Protein AF-A0A1V5HLP9-F1 (afdb_monomer_lite)

Sequence (147 aa):
MPVLFIPVKVYGKKVTSLIKTVTENNAKISQVRSDIIKGIDYVKTMRLENKKIYEVEKMNKNIVNIWGKVTVLDSLTGIWSSGFSSLLFTGLSFGIGAFMIISDSLHYTMTIGLLVSILGFTSKFYGNINSIMSTNLNLKKKKVDCK

Foldseek 3Di:
DVVLVVLLVVLVVVLVVLVVVLVVLVVVLVVLVVVCVVCVVVCVVVVVPVVSVVVSVVSVVVSVVSVVVSVVSVVVSVVSLVCPVVVVVLVVLLVVLVCCCVVVPDPDNSDPVNSVVVSVVSNVVSVVVSVVVVVVVVVVVVVVVVD

pLDDT: mean 77.73, std 13.01, range [38.12, 95.38]

Secondary structure (DSSP, 8-state):
--TTHHHHHHHHHHHHHHHHHHHHHHHHHHHHHHHHHHTHHHHHHTT-HHHHHHHHHHHHHHHHHHHHHHHHHHHHHHHIIIIIHHHHHHHHHHHHHHHHHHT--SSS---HHHHHHHHHHHHHHHHHHHHHHHHHHHHHHHHHHT-

Radius of gyration: 25.84 Å; chains: 1; bounding box: 55×19×78 Å

Structure (mmCIF, N/CA/C/O backbone):
data_AF-A0A1V5HLP9-F1
#
_entry.id   AF-A0A1V5HLP9-F1
#
loop_
_atom_site.group_PDB
_atom_site.id
_atom_site.type_symbol
_atom_site.label_atom_id
_atom_site.label_alt_id
_atom_site.label_comp_id
_atom_site.label_asym_id
_atom_site.label_entity_id
_atom_site.label_seq_id
_atom_site.pdbx_PDB_ins_code
_atom_site.Cartn_x
_atom_site.Cartn_y
_atom_site.Cartn_z
_atom_site.occupancy
_atom_site.B_iso_or_equiv
_atom_site.auth_seq_id
_atom_site.auth_comp_id
_atom_site.auth_asym_id
_atom_site.auth_atom_id
_atom_site.pdbx_PDB_model_num
ATOM 1 N N . MET A 1 1 ? 5.441 -3.744 -22.764 1.00 51.88 1 MET A N 1
ATOM 2 C CA . MET A 1 1 ? 4.124 -3.070 -22.882 1.00 51.88 1 MET A CA 1
ATOM 3 C C . MET A 1 1 ? 2.957 -3.782 -22.168 1.00 51.88 1 MET A C 1
ATOM 5 O O . MET A 1 1 ? 2.150 -3.058 -21.612 1.00 51.88 1 MET A O 1
ATOM 9 N N . PRO A 1 2 ? 2.865 -5.124 -22.021 1.00 50.72 2 PRO A N 1
ATOM 10 C CA . PRO A 1 2 ? 1.920 -5.754 -21.067 1.00 50.72 2 PRO A CA 1
ATOM 11 C C . PRO A 1 2 ? 2.427 -5.737 -19.612 1.00 50.72 2 PRO A C 1
ATOM 13 O O . PRO A 1 2 ? 1.655 -5.625 -18.664 1.00 50.72 2 PRO A O 1
ATOM 16 N N . VAL A 1 3 ? 3.751 -5.796 -19.443 1.00 53.88 3 VAL A N 1
ATOM 17 C CA . VAL A 1 3 ? 4.438 -5.926 -18.145 1.00 53.88 3 VAL A CA 1
ATOM 18 C C . VAL A 1 3 ? 4.236 -4.715 -17.225 1.00 53.88 3 VAL A C 1
ATOM 20 O O . VAL A 1 3 ? 4.270 -4.881 -16.014 1.00 53.88 3 VAL A O 1
ATOM 23 N N . LEU A 1 4 ? 3.938 -3.520 -17.756 1.00 58.44 4 LEU A N 1
ATOM 24 C CA . LEU A 1 4 ? 3.575 -2.359 -16.924 1.00 58.44 4 LEU A CA 1
ATOM 25 C C . LEU A 1 4 ? 2.222 -2.531 -16.228 1.00 58.44 4 LEU A C 1
ATOM 27 O O . LEU A 1 4 ? 2.054 -2.113 -15.084 1.00 58.44 4 LEU A O 1
ATOM 31 N N . PHE A 1 5 ? 1.252 -3.117 -16.934 1.00 59.66 5 PHE A N 1
ATOM 32 C CA . PHE A 1 5 ? -0.143 -3.194 -16.499 1.00 59.66 5 PHE A CA 1
ATOM 33 C C . PHE A 1 5 ? -0.401 -4.364 -15.551 1.00 59.66 5 PHE A C 1
ATOM 35 O O . PHE A 1 5 ? -1.290 -4.287 -14.701 1.00 59.66 5 PHE A O 1
ATOM 42 N N . ILE A 1 6 ? 0.370 -5.444 -15.692 1.00 64.25 6 ILE A N 1
ATOM 43 C CA . ILE A 1 6 ? 0.236 -6.667 -14.895 1.00 64.25 6 ILE A CA 1
ATOM 44 C C . ILE A 1 6 ? 0.388 -6.395 -13.388 1.00 64.25 6 ILE A C 1
ATOM 46 O O . ILE A 1 6 ? -0.561 -6.694 -12.658 1.00 64.25 6 ILE A O 1
ATOM 50 N N . PRO A 1 7 ? 1.486 -5.791 -12.891 1.00 64.56 7 PRO A N 1
ATOM 51 C CA . PRO A 1 7 ? 1.662 -5.579 -11.460 1.00 64.56 7 PRO A CA 1
ATOM 52 C C . PRO A 1 7 ? 0.581 -4.648 -10.913 1.00 64.56 7 PRO A C 1
ATOM 54 O O . PRO A 1 7 ? -0.071 -4.986 -9.932 1.00 64.56 7 PRO A O 1
ATOM 57 N N . VAL A 1 8 ? 0.275 -3.540 -11.590 1.00 65.25 8 VAL A N 1
ATOM 58 C CA . VAL A 1 8 ? -0.733 -2.584 -11.105 1.00 65.25 8 VAL A CA 1
ATOM 59 C C . VAL A 1 8 ? -2.131 -3.207 -11.007 1.00 65.25 8 VAL A C 1
ATOM 61 O O . VAL A 1 8 ? -2.860 -2.961 -10.047 1.00 65.25 8 VAL A O 1
ATOM 64 N N . LYS A 1 9 ? -2.521 -4.060 -11.960 1.00 67.50 9 LYS A N 1
ATOM 65 C CA . LYS A 1 9 ? -3.831 -4.730 -11.941 1.00 67.50 9 LYS A CA 1
ATOM 66 C C . LYS A 1 9 ? -3.907 -5.826 -10.871 1.00 67.50 9 LYS A C 1
ATOM 68 O O . LYS A 1 9 ? -4.957 -5.987 -10.246 1.00 67.50 9 LYS A O 1
ATOM 73 N N . VAL A 1 10 ? -2.816 -6.563 -10.659 1.00 69.06 10 VAL A N 1
ATOM 74 C CA . VAL A 1 10 ? -2.719 -7.627 -9.646 1.00 69.06 10 VAL A CA 1
ATOM 75 C C . VAL A 1 10 ? -2.691 -7.034 -8.236 1.00 69.06 10 VAL A C 1
ATOM 77 O O . VAL A 1 10 ? -3.508 -7.419 -7.396 1.00 69.06 10 VAL A O 1
ATOM 80 N N . TYR A 1 11 ? -1.827 -6.047 -7.991 1.00 69.31 11 TYR A N 1
ATOM 81 C CA . TYR A 1 11 ? -1.751 -5.355 -6.705 1.00 69.31 11 TYR A CA 1
ATOM 82 C C . TYR A 1 11 ? -3.029 -4.570 -6.417 1.00 69.31 11 TYR A C 1
ATOM 84 O O . TYR A 1 11 ? -3.551 -4.665 -5.310 1.00 69.31 11 TYR A O 1
ATOM 92 N N . GLY A 1 12 ? -3.615 -3.915 -7.424 1.00 69.38 12 GLY A N 1
ATOM 93 C CA . GLY A 1 12 ? -4.872 -3.184 -7.279 1.00 69.38 12 GLY A CA 1
ATOM 94 C C . GLY A 1 12 ? -6.016 -4.048 -6.739 1.00 69.38 12 GLY A C 1
ATOM 95 O O . GLY A 1 12 ? -6.673 -3.652 -5.783 1.00 69.38 12 GLY A O 1
ATOM 96 N N . LYS A 1 13 ? -6.220 -5.265 -7.269 1.00 73.38 13 LYS A N 1
ATOM 97 C CA . LYS A 1 13 ? -7.261 -6.182 -6.757 1.00 73.38 13 LYS A CA 1
ATOM 98 C C . LYS A 1 13 ? -7.031 -6.573 -5.292 1.00 73.38 13 LYS A C 1
ATOM 100 O O . LYS A 1 13 ? -7.982 -6.624 -4.513 1.00 73.38 13 LYS A O 1
ATOM 105 N N . LYS A 1 14 ? -5.776 -6.837 -4.916 1.00 73.62 14 LYS A N 1
ATOM 106 C CA . LYS A 1 14 ? -5.403 -7.225 -3.548 1.00 73.62 14 LYS A CA 1
ATOM 107 C C . LYS A 1 14 ? -5.598 -6.067 -2.567 1.00 73.62 14 LYS A C 1
ATOM 109 O O . LYS A 1 14 ? -6.155 -6.267 -1.492 1.00 73.62 14 LYS A O 1
ATOM 114 N N . VAL A 1 15 ? -5.218 -4.858 -2.975 1.00 75.44 15 VAL A N 1
ATOM 115 C CA . VAL A 1 15 ? -5.424 -3.613 -2.224 1.00 75.44 15 VAL A CA 1
ATOM 116 C C . VAL A 1 15 ? -6.915 -3.351 -2.004 1.00 75.44 15 VAL A C 1
ATOM 118 O O . VAL A 1 15 ? -7.322 -3.139 -0.867 1.00 75.44 15 VAL A O 1
ATOM 121 N N . THR A 1 16 ? -7.758 -3.462 -3.038 1.00 76.38 16 THR A N 1
ATOM 122 C CA . THR A 1 16 ? -9.215 -3.275 -2.899 1.00 76.38 16 THR A CA 1
ATOM 123 C C . THR A 1 16 ? -9.841 -4.266 -1.916 1.00 76.38 16 THR A C 1
ATOM 125 O O . THR A 1 16 ? -10.683 -3.878 -1.109 1.00 76.38 16 THR A O 1
ATOM 128 N N . SER A 1 17 ? -9.413 -5.533 -1.938 1.00 79.75 17 SER A N 1
ATOM 129 C CA . SER A 1 17 ? -9.893 -6.536 -0.979 1.00 79.75 17 SER A CA 1
ATOM 130 C C . SER A 1 17 ? -9.519 -6.182 0.462 1.00 79.75 17 SER A C 1
ATOM 132 O O . SER A 1 17 ? -10.349 -6.316 1.354 1.00 79.75 17 SER A O 1
ATOM 134 N N . LEU A 1 18 ? -8.287 -5.720 0.694 1.00 77.50 18 LEU A N 1
ATOM 135 C CA . LEU A 1 18 ? -7.818 -5.335 2.026 1.00 77.50 18 LEU A CA 1
ATOM 136 C C . LEU A 1 18 ? -8.514 -4.066 2.535 1.00 77.50 18 LEU A C 1
ATOM 138 O O . LEU A 1 18 ? -8.884 -4.014 3.705 1.00 77.50 18 LEU A O 1
ATOM 142 N N . ILE A 1 19 ? -8.747 -3.078 1.663 1.00 78.31 19 ILE A N 1
ATOM 143 C CA . ILE A 1 19 ? -9.524 -1.872 1.991 1.00 78.31 19 ILE A CA 1
ATOM 144 C C . ILE A 1 19 ? -10.933 -2.261 2.438 1.00 78.31 19 ILE A C 1
ATOM 146 O O . ILE A 1 19 ? -11.379 -1.809 3.487 1.00 78.31 19 ILE A O 1
ATOM 150 N N . LYS A 1 20 ? -11.602 -3.162 1.706 1.00 84.12 20 LYS A N 1
ATOM 151 C CA . LYS A 1 20 ? -12.935 -3.650 2.083 1.00 84.12 20 LYS A CA 1
ATOM 152 C C . LYS A 1 20 ? -12.937 -4.254 3.491 1.00 84.12 20 LYS A C 1
ATOM 154 O O . LYS A 1 20 ? -13.783 -3.906 4.308 1.00 84.12 20 LYS A O 1
ATOM 159 N N . THR A 1 21 ? -11.955 -5.104 3.797 1.00 83.62 21 THR A N 1
ATOM 160 C CA . THR A 1 21 ? -11.792 -5.699 5.131 1.00 83.62 21 THR A CA 1
ATOM 161 C C . THR A 1 21 ? -11.545 -4.647 6.215 1.00 83.62 21 THR A C 1
ATOM 163 O O . THR A 1 21 ? -12.070 -4.777 7.319 1.00 83.62 21 THR A O 1
ATOM 166 N N . VAL A 1 22 ? -10.774 -3.593 5.926 1.00 82.38 22 VAL A N 1
ATOM 167 C CA . VAL A 1 22 ? -10.575 -2.482 6.868 1.00 82.38 22 VAL A CA 1
ATOM 168 C C . VAL A 1 22 ? -11.885 -1.743 7.122 1.00 82.38 22 VAL A C 1
ATOM 170 O O . VAL A 1 22 ? -12.230 -1.547 8.283 1.00 82.38 22 VAL A O 1
ATOM 173 N N . THR A 1 23 ? -12.639 -1.389 6.082 1.00 84.56 23 THR A N 1
ATOM 174 C CA . THR A 1 23 ? -13.920 -0.684 6.228 1.00 84.56 23 THR A CA 1
ATOM 175 C C . THR A 1 23 ? -14.934 -1.517 7.014 1.00 84.56 23 THR A C 1
ATOM 177 O O . THR A 1 23 ? -15.553 -1.008 7.945 1.00 84.56 23 THR A O 1
ATOM 180 N N . GLU A 1 24 ? -15.052 -2.814 6.715 1.00 87.12 24 GLU A N 1
ATOM 181 C CA . GLU A 1 24 ? -15.921 -3.743 7.453 1.00 87.12 24 GLU A CA 1
ATOM 182 C C . GLU A 1 24 ? -15.509 -3.860 8.932 1.00 87.12 24 GLU A C 1
ATOM 184 O O . GLU A 1 24 ? -16.356 -3.817 9.827 1.00 87.12 24 GLU A O 1
ATOM 189 N N . ASN A 1 25 ? -14.209 -3.961 9.226 1.00 86.12 25 ASN A N 1
ATOM 190 C CA . ASN A 1 25 ? -13.717 -4.010 10.605 1.00 86.12 25 ASN A CA 1
ATOM 191 C C . ASN A 1 25 ? -13.876 -2.665 11.333 1.00 86.12 25 ASN A C 1
ATOM 193 O O . ASN A 1 25 ? -14.141 -2.651 12.536 1.00 86.12 25 ASN A O 1
ATOM 197 N N . ASN A 1 26 ? -13.771 -1.543 10.619 1.00 88.00 26 ASN A N 1
ATOM 198 C CA . ASN A 1 26 ? -14.001 -0.209 11.167 1.00 88.00 26 ASN A CA 1
ATOM 199 C C . ASN A 1 26 ? -15.493 0.053 11.463 1.00 88.00 26 ASN A C 1
ATOM 201 O O . ASN A 1 26 ? -15.845 0.730 12.432 1.00 88.00 26 ASN A O 1
ATOM 205 N N . ALA A 1 27 ? -16.394 -0.537 10.677 1.00 86.81 27 ALA A N 1
ATOM 206 C CA . ALA A 1 27 ? -17.817 -0.551 10.995 1.00 86.81 27 ALA A CA 1
ATOM 207 C C . ALA A 1 27 ? -18.083 -1.373 12.269 1.00 86.81 27 ALA A C 1
ATOM 209 O O . ALA A 1 27 ? -18.739 -0.888 13.190 1.00 86.81 27 ALA A O 1
ATOM 210 N N . LYS A 1 28 ? -17.489 -2.572 12.380 1.00 90.00 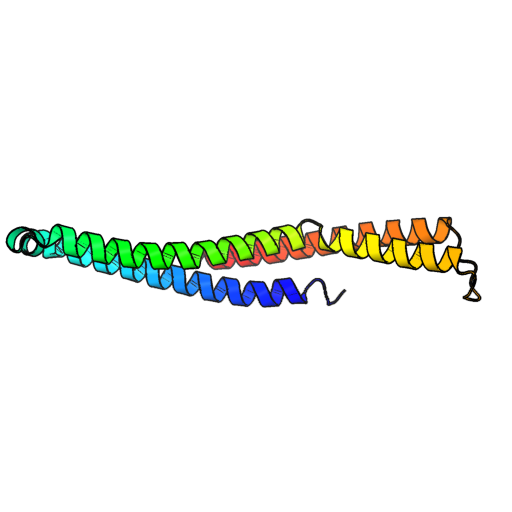28 LYS A N 1
ATOM 211 C CA . LYS A 1 28 ? -17.613 -3.429 13.576 1.00 90.00 28 LYS A CA 1
ATOM 212 C C . LYS A 1 28 ? -17.091 -2.758 14.847 1.00 90.00 28 LYS A C 1
ATOM 214 O O . LYS A 1 28 ? -17.768 -2.799 15.868 1.00 90.00 28 LYS A O 1
ATOM 219 N N . ILE A 1 29 ? -15.915 -2.122 14.812 1.00 90.31 29 ILE A N 1
ATOM 220 C CA . ILE A 1 29 ? -15.376 -1.431 15.998 1.00 90.31 29 ILE A CA 1
ATOM 221 C C . ILE A 1 29 ? -16.253 -0.237 16.406 1.00 90.31 29 ILE A C 1
ATOM 223 O O . ILE A 1 29 ? -16.429 0.014 17.597 1.00 90.31 29 ILE A O 1
ATOM 227 N N . SER A 1 30 ? -16.848 0.466 15.437 1.00 90.06 30 SER A N 1
ATOM 228 C CA . SER A 1 30 ? -17.794 1.555 15.707 1.00 90.06 30 SER A CA 1
ATOM 229 C C . SER A 1 30 ? -19.084 1.038 16.339 1.00 90.06 30 SER A C 1
ATOM 231 O O . SER A 1 30 ? -19.585 1.646 17.284 1.00 90.06 30 SER A O 1
ATOM 233 N N . GLN A 1 31 ? -19.580 -0.114 15.884 1.00 91.56 31 GLN A N 1
ATOM 234 C CA . GLN A 1 31 ? -20.733 -0.782 16.483 1.00 91.56 31 GLN A CA 1
ATOM 235 C C . GLN A 1 31 ? -20.451 -1.193 17.934 1.00 91.56 31 GLN A C 1
ATOM 237 O O . GLN A 1 31 ? -21.188 -0.788 18.827 1.00 91.56 31 GLN A O 1
ATOM 242 N N . VAL A 1 32 ? -19.333 -1.883 18.192 1.00 89.88 32 VAL A N 1
ATOM 243 C CA . VAL A 1 32 ? -18.919 -2.277 19.553 1.00 89.88 32 VAL A CA 1
ATOM 244 C C . VAL A 1 32 ? -18.781 -1.057 20.467 1.00 89.88 32 VAL A C 1
ATOM 246 O O . VAL A 1 32 ? -19.217 -1.085 21.616 1.00 89.88 32 VAL A O 1
ATOM 249 N N . ARG A 1 33 ? -18.222 0.048 19.960 1.00 89.75 33 ARG A N 1
ATOM 250 C CA . ARG A 1 33 ? -18.139 1.308 20.709 1.00 89.75 33 ARG A CA 1
ATOM 251 C C . ARG A 1 33 ? -19.527 1.866 21.038 1.00 89.75 33 ARG A C 1
ATOM 253 O O . ARG A 1 33 ? -19.736 2.315 22.160 1.00 89.75 33 ARG A O 1
ATOM 260 N N . SER A 1 34 ? -20.466 1.827 20.092 1.00 94.06 34 SER A N 1
ATOM 261 C CA . SER A 1 34 ? -21.850 2.258 20.317 1.00 94.06 34 SER A CA 1
ATOM 262 C C . SER A 1 34 ? -22.538 1.412 21.390 1.00 94.06 34 SER A C 1
ATOM 264 O O . SER A 1 34 ? -23.177 1.967 22.280 1.00 94.06 34 SER A O 1
ATOM 266 N N . ASP A 1 35 ? -22.347 0.094 21.364 1.00 92.00 35 ASP A N 1
ATOM 267 C CA . ASP A 1 35 ? -22.936 -0.822 22.344 1.00 92.00 35 ASP A CA 1
ATOM 268 C C . ASP A 1 35 ? -22.361 -0.601 23.752 1.00 92.00 35 ASP A C 1
ATOM 270 O O . ASP A 1 35 ? -23.106 -0.592 24.732 1.00 92.00 35 ASP A O 1
ATOM 274 N N . ILE A 1 36 ? -21.053 -0.330 23.864 1.00 92.12 36 ILE A N 1
ATOM 275 C CA . ILE A 1 36 ? -20.411 0.051 25.134 1.00 92.12 36 ILE A CA 1
ATOM 276 C C . ILE A 1 36 ? -21.000 1.357 25.681 1.00 92.12 36 ILE A C 1
ATOM 278 O O . ILE A 1 36 ? -21.251 1.451 26.879 1.00 92.12 36 ILE A O 1
ATOM 282 N N . ILE A 1 37 ? -21.232 2.357 24.823 1.00 92.56 37 ILE A N 1
ATOM 283 C CA . ILE A 1 37 ? -21.805 3.649 25.233 1.00 92.56 37 ILE A CA 1
ATOM 284 C C . ILE A 1 37 ? -23.253 3.477 25.701 1.00 92.56 37 ILE A C 1
ATOM 286 O O . ILE A 1 37 ? -23.631 4.028 26.730 1.00 92.56 37 ILE A O 1
ATOM 290 N N . LYS A 1 38 ? -24.057 2.684 24.985 1.00 94.12 38 LYS A N 1
ATOM 291 C CA . LYS A 1 38 ? -25.445 2.389 25.377 1.00 94.12 38 LYS A CA 1
ATOM 292 C C . LYS A 1 38 ? -25.527 1.632 26.705 1.00 94.12 38 LYS A C 1
ATOM 294 O O . LYS A 1 38 ? -26.454 1.856 27.470 1.00 94.12 38 LYS A O 1
ATOM 299 N N . GLY A 1 39 ? -24.566 0.748 26.980 1.00 92.81 39 GLY A N 1
ATOM 300 C CA . GLY A 1 39 ? -24.476 -0.036 28.215 1.00 92.81 39 GLY A CA 1
ATOM 301 C C . GLY A 1 39 ? -23.519 0.535 29.266 1.00 92.81 39 GLY A C 1
ATOM 302 O O . GLY A 1 39 ? -23.005 -0.234 30.080 1.00 92.81 39 GLY A O 1
ATOM 303 N N . ILE A 1 40 ? -23.222 1.840 29.240 1.00 93.50 40 ILE A N 1
ATOM 304 C CA . ILE A 1 40 ? -22.144 2.425 30.054 1.00 93.50 40 ILE A CA 1
ATOM 305 C C . ILE A 1 40 ? -22.362 2.254 31.561 1.00 93.50 40 ILE A C 1
ATOM 307 O O . ILE A 1 40 ? -21.399 2.000 32.286 1.00 93.50 40 ILE A O 1
ATOM 311 N N . ASP A 1 41 ? -23.612 2.318 32.022 1.00 95.25 41 ASP A N 1
ATOM 312 C CA . ASP A 1 41 ? -23.950 2.134 33.435 1.00 95.25 41 ASP A CA 1
ATOM 313 C C . ASP A 1 41 ? -23.553 0.735 33.906 1.00 95.25 41 ASP A C 1
ATOM 315 O O . ASP A 1 41 ? -22.838 0.595 34.892 1.00 95.25 41 ASP A O 1
ATOM 319 N N . TYR A 1 42 ? -23.884 -0.298 33.126 1.00 94.56 42 TYR A N 1
ATOM 320 C CA . TYR A 1 42 ? -23.478 -1.675 33.409 1.00 94.56 42 TYR A CA 1
ATOM 321 C C . TYR A 1 42 ? -21.953 -1.838 33.430 1.00 94.56 42 TYR A C 1
ATOM 323 O O . TYR A 1 42 ? -21.402 -2.500 34.312 1.00 94.56 42 TYR A O 1
ATOM 331 N N . VAL A 1 43 ? -21.254 -1.215 32.476 1.00 92.88 43 VAL A N 1
ATOM 332 C CA . VAL A 1 43 ? -19.786 -1.259 32.405 1.00 92.88 43 VAL A CA 1
ATOM 333 C C . VAL A 1 43 ? -19.160 -0.642 33.656 1.00 92.88 43 VAL A C 1
ATOM 335 O O . VAL A 1 43 ? -18.216 -1.223 34.192 1.00 92.88 43 VAL A O 1
ATOM 338 N N . LYS A 1 44 ? -19.696 0.481 34.148 1.00 93.75 44 LYS A N 1
ATOM 339 C CA . LYS A 1 44 ? -19.220 1.143 35.371 1.00 93.75 44 LYS A CA 1
ATOM 340 C C . LYS A 1 44 ? -19.581 0.366 36.635 1.00 93.75 44 LYS A C 1
ATOM 342 O O . LYS A 1 44 ? -18.715 0.160 37.480 1.00 93.75 44 LYS A O 1
ATOM 347 N N . THR A 1 45 ? -20.814 -0.129 36.751 1.00 95.38 45 THR A N 1
ATOM 348 C CA . THR A 1 45 ? -21.260 -0.939 37.898 1.00 95.38 45 THR A CA 1
ATOM 349 C C . THR A 1 45 ? -20.418 -2.204 38.052 1.00 95.38 45 THR A C 1
ATOM 351 O O . THR A 1 45 ? -20.042 -2.564 39.164 1.00 95.38 45 THR A O 1
ATOM 354 N N . MET A 1 46 ? -20.062 -2.846 36.937 1.00 94.19 46 MET A N 1
ATOM 355 C CA . MET A 1 46 ? -19.223 -4.048 36.923 1.00 94.19 46 MET A CA 1
ATOM 356 C C . MET A 1 46 ? -17.714 -3.750 36.850 1.00 94.19 46 MET A C 1
ATOM 358 O O . MET A 1 46 ? -16.918 -4.689 36.816 1.00 94.19 46 MET A O 1
ATOM 362 N N . ARG A 1 47 ? -17.303 -2.471 36.815 1.00 93.56 47 ARG A N 1
ATOM 363 C CA . ARG A 1 47 ? -15.898 -2.018 36.709 1.00 93.56 47 ARG A CA 1
ATOM 364 C C . ARG A 1 47 ? -15.139 -2.667 35.542 1.00 93.56 47 ARG A C 1
ATOM 366 O O . ARG A 1 47 ? -14.002 -3.125 35.673 1.00 93.56 47 ARG A O 1
ATOM 373 N N . LEU A 1 48 ? -15.798 -2.751 34.385 1.00 93.56 48 LEU A N 1
ATOM 374 C CA . LEU A 1 48 ? -15.296 -3.408 33.174 1.00 93.56 48 LEU A CA 1
ATOM 375 C C . LEU A 1 48 ? -14.599 -2.444 32.201 1.00 93.56 48 LEU A C 1
ATOM 377 O O . LEU A 1 48 ? -14.311 -2.853 31.071 1.00 93.56 48 LEU A O 1
ATOM 381 N N . GLU A 1 49 ? -14.309 -1.195 32.591 1.00 92.06 49 GLU A N 1
ATOM 382 C CA . GLU A 1 49 ? -13.769 -0.185 31.668 1.00 92.06 49 GLU A CA 1
ATOM 383 C C . GLU A 1 49 ? -12.473 -0.662 31.008 1.00 92.06 49 GLU A C 1
ATOM 385 O O . GLU A 1 49 ? -12.379 -0.703 29.783 1.00 92.06 49 GLU A O 1
ATOM 390 N N . ASN A 1 50 ? -11.509 -1.125 31.808 1.00 94.19 50 ASN A N 1
ATOM 391 C CA . ASN A 1 50 ? -10.210 -1.585 31.309 1.00 94.19 50 ASN A CA 1
ATOM 392 C C . ASN A 1 50 ? -10.342 -2.766 30.340 1.00 94.19 50 ASN A C 1
ATOM 394 O O . ASN A 1 50 ? -9.655 -2.824 29.320 1.00 94.19 50 ASN A O 1
ATOM 398 N N . LYS A 1 51 ? -11.266 -3.694 30.620 1.00 92.50 51 LYS A N 1
ATOM 399 C CA . LYS A 1 51 ? -11.523 -4.851 29.753 1.00 92.50 51 LYS A CA 1
ATOM 400 C C . LYS A 1 51 ? -12.095 -4.411 28.404 1.00 92.50 51 LYS A C 1
ATOM 402 O O . LYS A 1 51 ? -11.664 -4.910 27.367 1.00 92.50 51 LYS A O 1
ATOM 407 N N . LYS A 1 52 ? -13.044 -3.471 28.414 1.00 90.38 52 LYS A N 1
ATOM 408 C CA . LYS A 1 52 ? -13.680 -2.944 27.199 1.00 90.38 52 LYS A CA 1
ATOM 409 C C . LYS A 1 52 ? -12.755 -2.041 26.386 1.00 90.38 52 LYS A C 1
ATOM 411 O O . LYS A 1 52 ? -12.752 -2.139 25.162 1.00 90.38 52 LYS A O 1
ATOM 416 N N . ILE A 1 53 ? -11.914 -1.245 27.043 1.00 92.69 53 ILE A N 1
ATOM 417 C CA . ILE A 1 53 ? -10.856 -0.463 26.389 1.00 92.69 53 ILE A CA 1
ATOM 418 C C . ILE A 1 53 ? -9.869 -1.400 25.685 1.00 92.69 53 ILE A C 1
ATOM 420 O O . ILE A 1 53 ? -9.599 -1.215 24.500 1.00 92.69 53 ILE A O 1
ATOM 424 N N . TYR A 1 54 ? -9.402 -2.449 26.369 1.00 94.38 54 TYR A N 1
ATOM 425 C CA . TYR A 1 54 ? -8.490 -3.433 25.782 1.00 94.38 54 TYR A CA 1
ATOM 426 C C . TYR A 1 54 ? -9.102 -4.166 24.576 1.00 94.38 54 TYR A C 1
ATOM 428 O O . TYR A 1 54 ? -8.426 -4.387 23.571 1.00 94.38 54 TYR A O 1
ATOM 436 N N . GLU A 1 55 ? -10.388 -4.523 24.645 1.00 90.94 55 GLU A N 1
ATOM 437 C CA . GLU A 1 55 ? -11.122 -5.157 23.542 1.00 90.94 55 GLU A CA 1
ATOM 438 C C . GLU A 1 55 ? -11.127 -4.269 22.284 1.00 90.94 55 GLU A C 1
ATOM 440 O O . GLU A 1 55 ? -10.745 -4.720 21.199 1.00 90.94 55 GLU A O 1
ATOM 445 N N . VAL A 1 56 ? -11.462 -2.984 22.443 1.00 92.06 56 VAL A N 1
ATOM 446 C CA . VAL A 1 56 ? -11.444 -1.994 21.355 1.00 92.06 56 VAL A CA 1
ATOM 447 C C . VAL A 1 56 ? -10.020 -1.760 20.844 1.00 92.06 56 VAL A C 1
ATOM 449 O O . VAL A 1 56 ? -9.798 -1.723 19.634 1.00 92.06 56 VAL A O 1
ATOM 452 N N . GLU A 1 57 ? -9.030 -1.651 21.730 1.00 93.12 57 GLU A N 1
ATOM 453 C CA . GLU A 1 57 ? -7.632 -1.432 21.347 1.00 93.12 57 GLU A CA 1
ATOM 454 C C . GLU A 1 57 ? -7.071 -2.606 20.532 1.00 93.12 57 GLU A C 1
ATOM 456 O O . GLU A 1 57 ? -6.414 -2.404 19.507 1.00 93.12 57 GLU A O 1
ATOM 461 N N . LYS A 1 58 ? -7.378 -3.845 20.933 1.00 93.00 58 LYS A N 1
ATOM 462 C CA . LYS A 1 58 ? -6.986 -5.057 20.204 1.00 93.00 58 LYS A CA 1
ATOM 463 C C . LYS A 1 58 ? -7.586 -5.085 18.798 1.00 93.00 58 LYS A C 1
ATOM 465 O O . LYS A 1 58 ? -6.882 -5.398 17.837 1.00 93.00 58 LYS A O 1
ATOM 470 N N . MET A 1 59 ? -8.863 -4.726 18.658 1.00 87.69 59 MET A N 1
ATOM 471 C CA . MET A 1 59 ? -9.512 -4.610 17.347 1.00 87.69 59 MET A CA 1
ATOM 472 C C . MET A 1 59 ? -8.875 -3.504 16.497 1.00 87.69 59 MET A C 1
ATOM 474 O O . MET A 1 59 ? -8.603 -3.721 15.316 1.00 87.69 59 MET A O 1
ATOM 478 N N . ASN A 1 60 ? -8.566 -2.353 17.098 1.00 90.25 60 ASN A N 1
ATOM 479 C CA . ASN A 1 60 ? -7.936 -1.235 16.404 1.00 90.25 60 ASN A CA 1
ATOM 480 C C . ASN A 1 60 ? -6.524 -1.585 15.903 1.00 90.25 60 ASN A C 1
ATOM 482 O O . ASN A 1 60 ? -6.194 -1.308 14.753 1.00 90.25 60 ASN A O 1
ATOM 486 N N . LYS A 1 61 ? -5.709 -2.274 16.715 1.00 91.31 61 LYS A N 1
ATOM 487 C CA . LYS A 1 61 ? -4.373 -2.754 16.309 1.00 91.31 61 LYS A CA 1
ATOM 488 C C . LYS A 1 61 ? -4.432 -3.648 15.068 1.00 91.31 61 LYS A C 1
ATOM 490 O O . LYS A 1 61 ? -3.606 -3.502 14.167 1.00 91.31 61 LYS A O 1
ATOM 495 N N . ASN A 1 62 ? -5.429 -4.529 14.980 1.00 88.06 62 ASN A N 1
ATOM 496 C CA . ASN A 1 62 ? -5.624 -5.376 13.801 1.00 88.06 62 ASN A CA 1
ATOM 497 C C . ASN A 1 62 ? -5.970 -4.552 12.551 1.00 88.06 62 ASN A C 1
ATOM 499 O O . ASN A 1 62 ? -5.423 -4.814 11.480 1.00 88.06 62 ASN A O 1
ATOM 503 N N . ILE A 1 63 ? -6.833 -3.541 12.688 1.00 86.88 63 ILE A N 1
ATOM 504 C CA . ILE A 1 63 ? -7.197 -2.631 11.591 1.00 86.88 63 ILE A CA 1
ATOM 505 C C . ILE A 1 63 ? -5.968 -1.859 11.104 1.00 86.88 63 ILE A C 1
ATOM 507 O O . ILE A 1 63 ? -5.683 -1.865 9.907 1.00 86.88 63 ILE A O 1
ATOM 511 N N . VAL A 1 64 ? -5.206 -1.261 12.023 1.00 87.06 64 VAL A N 1
ATOM 512 C CA . VAL A 1 64 ? -3.997 -0.485 11.708 1.00 87.06 64 VAL A CA 1
ATOM 513 C C . VAL A 1 64 ? -2.948 -1.345 11.003 1.00 87.06 64 VAL A C 1
ATOM 515 O O . VAL A 1 64 ? -2.348 -0.893 10.034 1.00 87.06 64 VAL A O 1
ATOM 518 N N . ASN A 1 65 ? -2.756 -2.601 11.415 1.00 89.38 65 ASN A N 1
ATOM 519 C CA . ASN A 1 65 ? -1.812 -3.506 10.752 1.00 89.38 65 ASN A CA 1
ATOM 520 C C . ASN A 1 65 ? -2.230 -3.820 9.301 1.00 89.38 65 ASN A C 1
ATOM 522 O O . ASN A 1 65 ? -1.407 -3.804 8.385 1.00 89.38 65 ASN A O 1
ATOM 526 N N . ILE A 1 66 ? -3.523 -4.072 9.063 1.00 84.88 66 ILE A N 1
ATOM 527 C CA . ILE A 1 66 ? -4.039 -4.304 7.705 1.00 84.88 66 ILE A CA 1
ATOM 528 C C . ILE A 1 66 ? -3.909 -3.029 6.864 1.00 84.88 66 ILE A C 1
ATOM 530 O O . ILE A 1 66 ? -3.467 -3.099 5.717 1.00 84.88 66 ILE A O 1
ATOM 534 N N . TRP A 1 67 ? -4.230 -1.867 7.434 1.00 81.94 67 TRP A N 1
ATOM 535 C CA . TRP A 1 67 ? -4.121 -0.586 6.743 1.00 81.94 67 TRP A CA 1
ATOM 536 C C . TRP A 1 67 ? -2.665 -0.222 6.432 1.00 81.94 67 TRP A C 1
ATOM 538 O O . TRP A 1 67 ? -2.366 0.205 5.325 1.00 81.94 67 TRP A O 1
ATOM 548 N N . GLY A 1 68 ? -1.725 -0.516 7.334 1.00 85.62 68 GLY A N 1
ATOM 549 C CA . GLY A 1 68 ? -0.292 -0.375 7.073 1.00 85.62 68 GLY A CA 1
ATOM 550 C C . GLY A 1 68 ? 0.161 -1.187 5.855 1.00 85.62 68 GLY A C 1
ATOM 551 O O . GLY A 1 68 ? 0.859 -0.666 4.987 1.00 85.62 68 GLY A O 1
ATOM 552 N N . LYS A 1 69 ? -0.309 -2.436 5.717 1.00 84.56 69 LYS A N 1
ATOM 553 C CA . LYS A 1 69 ? -0.042 -3.259 4.521 1.00 84.56 69 LYS A CA 1
ATOM 554 C C . LYS A 1 69 ? -0.637 -2.648 3.249 1.00 84.56 69 LYS A C 1
ATOM 556 O O . LYS A 1 69 ? -0.004 -2.703 2.197 1.00 84.56 69 LYS A O 1
ATOM 561 N N . V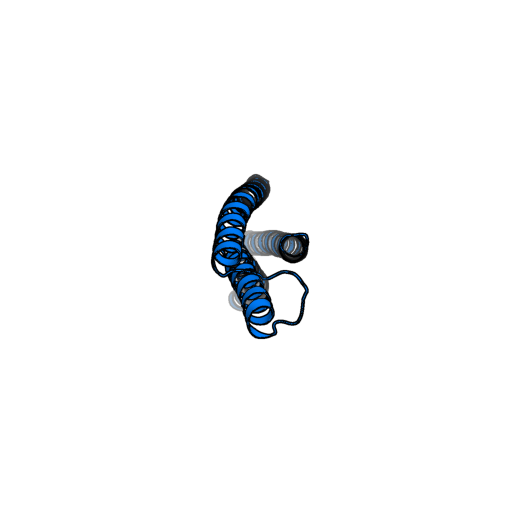AL A 1 70 ? -1.834 -2.068 3.337 1.00 81.88 70 VAL A N 1
ATOM 562 C CA . VAL A 1 70 ? -2.481 -1.352 2.224 1.00 81.88 70 VAL A CA 1
ATOM 563 C C . VAL A 1 70 ? -1.658 -0.138 1.806 1.00 81.88 70 VAL A C 1
ATOM 565 O O . VAL A 1 70 ? -1.388 0.013 0.620 1.00 81.88 70 VAL A O 1
ATOM 568 N N . THR A 1 71 ? -1.200 0.675 2.757 1.00 81.69 71 THR A N 1
ATOM 569 C CA . THR A 1 71 ? -0.409 1.884 2.490 1.00 81.69 71 THR A CA 1
ATOM 570 C C . THR A 1 71 ? 0.925 1.555 1.831 1.00 81.69 71 THR A C 1
ATOM 572 O O . THR A 1 71 ? 1.311 2.221 0.872 1.00 81.69 71 THR A O 1
ATOM 575 N N . VAL A 1 72 ? 1.605 0.491 2.273 1.00 84.44 72 VAL A N 1
ATOM 576 C CA . VAL A 1 72 ? 2.843 0.018 1.630 1.00 84.44 72 VAL A CA 1
ATOM 577 C C . VAL A 1 72 ? 2.580 -0.394 0.181 1.00 84.44 72 VAL A C 1
ATOM 579 O O . VAL A 1 72 ? 3.321 0.004 -0.717 1.00 84.44 72 VAL A O 1
ATOM 582 N N . LEU A 1 73 ? 1.508 -1.150 -0.071 1.00 80.75 73 LEU A N 1
ATOM 583 C CA . LEU A 1 73 ? 1.143 -1.559 -1.428 1.00 80.75 73 LEU A CA 1
ATOM 584 C C . LEU A 1 73 ? 0.739 -0.365 -2.306 1.00 80.75 73 LEU A C 1
ATOM 586 O O . LEU A 1 73 ? 1.176 -0.298 -3.452 1.00 80.75 73 LEU A O 1
ATOM 590 N N . ASP A 1 74 ? -0.043 0.591 -1.800 1.00 78.19 74 ASP A N 1
ATOM 591 C CA . ASP A 1 74 ? -0.424 1.791 -2.563 1.00 78.19 74 ASP A CA 1
ATOM 592 C C . ASP A 1 74 ? 0.804 2.660 -2.875 1.00 78.19 74 ASP A C 1
ATOM 594 O O . ASP A 1 74 ? 0.975 3.091 -4.013 1.00 78.19 74 ASP A O 1
ATOM 598 N N . SER A 1 75 ? 1.725 2.804 -1.917 1.00 81.38 75 SER A N 1
ATOM 599 C CA . SER A 1 75 ? 2.999 3.514 -2.101 1.00 81.38 75 SER A CA 1
ATOM 600 C C . SER A 1 75 ? 3.869 2.852 -3.170 1.00 81.38 75 SER A C 1
AT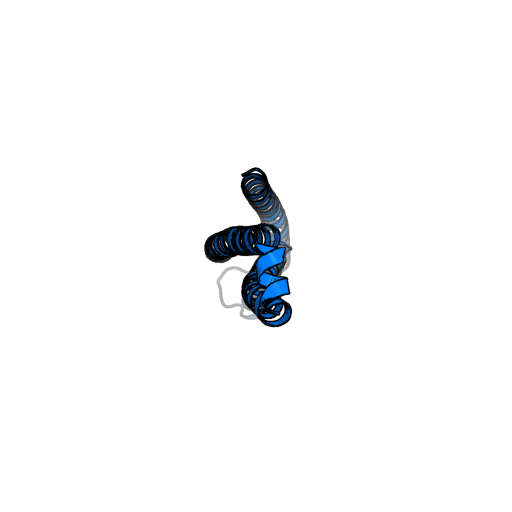OM 602 O O . SER A 1 75 ? 4.364 3.526 -4.070 1.00 81.38 75 SER A O 1
ATOM 604 N N . LEU A 1 76 ? 4.002 1.521 -3.137 1.00 80.19 76 LEU A N 1
ATOM 605 C CA . LEU A 1 76 ? 4.717 0.753 -4.163 1.00 80.19 76 LEU A CA 1
ATOM 606 C C . LEU A 1 76 ? 4.080 0.906 -5.546 1.00 80.19 76 LEU A C 1
ATOM 608 O 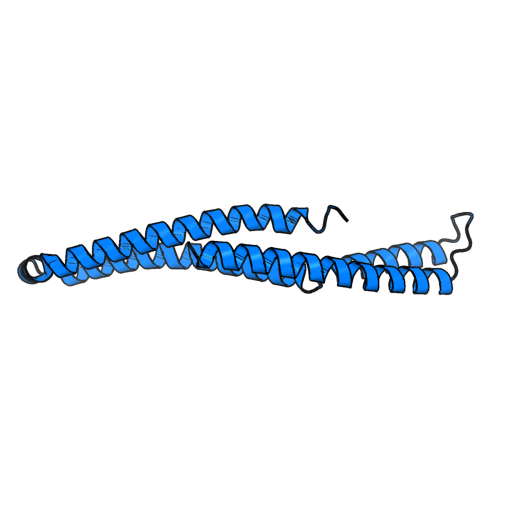O . LEU A 1 76 ? 4.783 1.050 -6.545 1.00 80.19 76 LEU A O 1
ATOM 612 N N . THR A 1 77 ? 2.748 0.906 -5.611 1.00 75.38 77 THR A N 1
ATOM 613 C CA . THR A 1 77 ? 2.019 1.109 -6.869 1.00 75.38 77 THR A CA 1
ATOM 614 C C . THR A 1 77 ? 2.230 2.533 -7.391 1.00 75.38 77 THR A C 1
ATOM 616 O O . THR A 1 77 ? 2.440 2.722 -8.589 1.00 75.38 77 THR A O 1
ATOM 619 N N . GLY A 1 78 ? 2.256 3.516 -6.486 1.00 73.19 78 GLY A N 1
ATOM 620 C CA . GLY A 1 78 ? 2.606 4.906 -6.754 1.00 73.19 78 GLY A CA 1
ATOM 621 C C . GLY A 1 78 ? 4.003 5.040 -7.353 1.00 73.19 78 GLY A C 1
ATOM 622 O O . GLY A 1 78 ? 4.124 5.584 -8.445 1.00 73.19 78 GLY A O 1
ATOM 623 N N . ILE A 1 79 ? 5.025 4.458 -6.715 1.00 79.44 79 ILE A N 1
ATOM 624 C CA . ILE A 1 79 ? 6.420 4.444 -7.200 1.00 79.44 79 ILE A CA 1
ATOM 625 C C . ILE A 1 79 ? 6.529 3.762 -8.570 1.00 79.44 79 ILE A C 1
ATOM 627 O O . ILE A 1 79 ? 7.189 4.262 -9.481 1.00 79.44 79 ILE A O 1
ATOM 631 N N . TRP A 1 80 ? 5.850 2.626 -8.749 1.00 75.06 80 TRP A N 1
ATOM 632 C CA . TRP A 1 80 ? 5.830 1.918 -10.028 1.00 75.06 80 TRP A CA 1
ATOM 633 C C . TRP A 1 80 ? 5.239 2.786 -11.148 1.00 75.06 80 TRP A C 1
ATOM 635 O O . TRP A 1 80 ? 5.774 2.819 -12.259 1.00 75.06 80 TRP A O 1
ATOM 645 N N . SER A 1 81 ? 4.166 3.521 -10.838 1.00 68.56 81 SER A N 1
ATOM 646 C CA . SER A 1 81 ? 3.493 4.434 -11.767 1.00 68.56 81 SER A CA 1
ATOM 647 C C . SER A 1 81 ? 4.188 5.788 -11.936 1.00 68.56 81 SER A C 1
ATOM 649 O O . SER A 1 81 ? 4.028 6.419 -12.966 1.00 68.56 81 SER A O 1
ATOM 651 N N . SER A 1 82 ? 4.997 6.269 -10.991 1.00 69.69 82 SER A N 1
ATOM 652 C CA . SER A 1 82 ? 5.570 7.622 -11.067 1.00 69.69 82 SER A CA 1
ATOM 653 C C . SER A 1 82 ? 6.750 7.747 -12.034 1.00 69.69 82 SER A C 1
ATOM 655 O O . SER A 1 82 ? 7.211 8.854 -12.293 1.00 69.69 82 SER A O 1
ATOM 657 N N . GLY A 1 83 ? 7.220 6.638 -12.611 1.00 68.50 83 GLY A N 1
ATOM 658 C CA . GLY A 1 83 ? 8.281 6.654 -13.619 1.00 68.50 83 GLY A CA 1
ATOM 659 C C . GLY A 1 83 ? 9.354 5.593 -13.428 1.00 68.50 83 GLY A C 1
ATOM 660 O O . GLY A 1 83 ? 10.166 5.413 -14.330 1.00 68.50 83 GLY A O 1
ATOM 661 N N . PHE A 1 84 ? 9.334 4.832 -12.326 1.00 76.38 84 PHE A N 1
ATOM 662 C CA . PHE A 1 84 ? 10.279 3.731 -12.112 1.00 76.38 84 PHE A CA 1
ATOM 663 C C . PHE A 1 84 ? 10.252 2.714 -13.259 1.00 76.38 84 PHE A C 1
ATOM 665 O O . PHE A 1 84 ? 11.296 2.297 -13.755 1.00 76.38 84 PHE A O 1
ATOM 672 N N . SER A 1 85 ? 9.057 2.372 -13.749 1.00 72.50 85 SER A N 1
ATOM 673 C CA . SER A 1 85 ? 8.943 1.481 -14.901 1.00 72.50 85 SER A CA 1
ATOM 674 C C . SER A 1 85 ? 9.555 2.097 -16.166 1.00 72.50 85 SER A C 1
ATOM 676 O O . SER A 1 85 ? 10.321 1.435 -16.859 1.00 72.50 85 SER A O 1
ATOM 678 N N . SER A 1 86 ? 9.305 3.385 -16.424 1.00 75.50 86 SER A N 1
ATOM 679 C CA . SER A 1 86 ? 9.899 4.105 -17.560 1.00 75.50 86 SER A CA 1
ATOM 680 C C . SER A 1 86 ? 11.430 4.124 -17.488 1.00 75.50 86 SER A C 1
ATOM 682 O O . SER A 1 86 ? 12.098 3.826 -18.477 1.00 75.50 86 SER A O 1
ATOM 684 N N . LEU A 1 87 ? 11.992 4.388 -16.304 1.00 80.12 87 LEU A N 1
ATOM 685 C CA . LEU A 1 87 ? 13.435 4.373 -16.051 1.00 80.12 87 LEU A CA 1
ATOM 686 C C . LEU A 1 87 ? 14.046 2.992 -16.306 1.00 80.12 87 LEU A C 1
ATOM 688 O O . LEU A 1 87 ? 15.039 2.896 -17.023 1.00 80.12 87 LEU A O 1
ATOM 692 N N . LEU A 1 88 ? 13.427 1.923 -15.795 1.00 81.50 88 LEU A N 1
ATOM 693 C CA . LEU A 1 88 ? 13.884 0.553 -16.039 1.00 81.50 88 LEU A CA 1
ATOM 694 C C . LEU A 1 88 ? 13.878 0.197 -17.527 1.00 81.50 88 LEU A C 1
ATOM 696 O O . LEU A 1 88 ? 14.856 -0.348 -18.034 1.00 81.50 88 LEU A O 1
ATOM 700 N N . PHE A 1 89 ? 12.799 0.516 -18.245 1.00 78.12 89 PHE A N 1
ATOM 701 C CA . PHE A 1 89 ? 12.705 0.220 -19.675 1.00 78.12 89 PHE A CA 1
ATOM 702 C C . PHE A 1 89 ? 13.669 1.062 -20.510 1.00 78.12 89 PHE A C 1
ATOM 704 O O . PHE A 1 89 ? 14.252 0.544 -21.461 1.00 78.12 89 PHE A O 1
ATOM 711 N N . THR A 1 90 ? 13.872 2.328 -20.149 1.00 82.19 90 THR A N 1
ATOM 712 C CA . THR A 1 90 ? 14.831 3.210 -20.826 1.00 82.19 90 THR A CA 1
ATOM 713 C C . THR A 1 90 ? 16.263 2.726 -20.597 1.00 82.19 90 THR A C 1
ATOM 715 O O . THR A 1 90 ? 17.020 2.605 -21.555 1.00 82.19 90 THR A O 1
ATOM 718 N N . GLY A 1 91 ? 16.613 2.357 -19.360 1.00 84.00 91 GLY A N 1
ATOM 719 C CA . GLY A 1 91 ? 17.922 1.798 -19.015 1.00 84.00 91 GLY A CA 1
ATOM 720 C C . GLY A 1 91 ? 18.200 0.452 -19.689 1.00 84.00 91 GLY A C 1
ATOM 721 O O . GLY A 1 91 ? 19.281 0.258 -20.236 1.00 84.00 91 GLY A O 1
ATOM 722 N N . LEU A 1 92 ? 17.214 -0.451 -19.736 1.00 85.56 92 LEU A N 1
ATOM 723 C CA . LEU A 1 92 ? 17.327 -1.719 -20.471 1.00 85.56 92 LEU A CA 1
ATOM 724 C C . LEU A 1 92 ? 17.496 -1.497 -21.976 1.00 85.56 92 LEU A C 1
ATOM 726 O O . LEU A 1 92 ? 18.356 -2.121 -22.591 1.00 85.56 92 LEU A O 1
ATOM 730 N N . SER A 1 93 ? 16.709 -0.595 -22.567 1.00 83.00 93 SER A N 1
ATOM 731 C CA . SER A 1 93 ? 1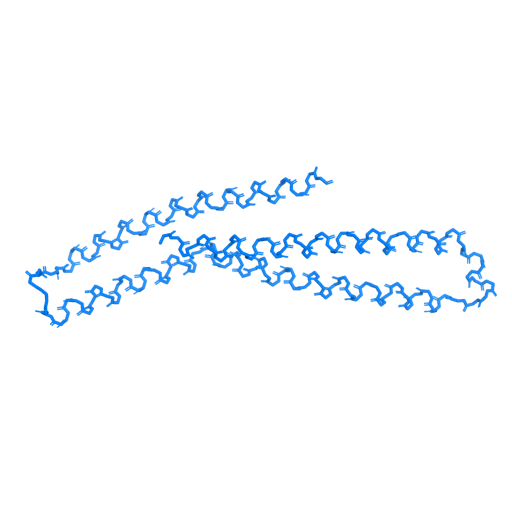6.799 -0.285 -24.001 1.00 83.00 93 SER A CA 1
ATOM 732 C C . SER A 1 93 ? 18.150 0.337 -24.354 1.00 83.00 93 SER A C 1
ATOM 734 O O . SER A 1 93 ? 18.730 0.001 -25.384 1.00 83.00 93 SER A O 1
ATOM 736 N N . PHE A 1 94 ? 18.682 1.195 -23.477 1.00 86.38 94 PHE A N 1
ATOM 737 C CA . PHE A 1 94 ? 20.032 1.736 -23.604 1.00 86.38 94 PHE A CA 1
ATOM 738 C C . PHE A 1 94 ? 21.094 0.639 -23.490 1.00 86.38 94 PHE A C 1
ATOM 740 O O . PHE A 1 94 ? 21.966 0.566 -24.345 1.00 86.38 94 PHE A O 1
ATOM 747 N N . GLY A 1 95 ? 21.006 -0.237 -22.484 1.00 87.50 95 GLY A N 1
ATOM 748 C CA . GLY A 1 95 ? 21.972 -1.318 -22.277 1.00 87.50 95 GLY A CA 1
ATOM 749 C C . GLY A 1 95 ? 22.028 -2.300 -23.448 1.00 87.50 95 GLY A C 1
ATOM 750 O O . GLY A 1 95 ? 23.111 -2.629 -23.920 1.00 87.50 95 GLY A O 1
ATOM 751 N N . ILE A 1 96 ? 20.865 -2.706 -23.969 1.00 84.75 96 ILE A N 1
ATOM 752 C CA . ILE A 1 96 ? 20.771 -3.565 -25.159 1.00 84.75 96 ILE A CA 1
ATOM 753 C C . ILE A 1 96 ? 21.340 -2.839 -26.381 1.00 84.75 96 ILE A C 1
ATOM 755 O O . ILE A 1 96 ? 22.162 -3.399 -27.099 1.00 84.75 96 ILE A O 1
ATOM 759 N N . GLY A 1 97 ? 20.949 -1.581 -26.599 1.00 82.12 97 GLY A N 1
ATOM 760 C CA . GLY A 1 97 ? 21.436 -0.795 -27.728 1.00 82.12 97 GLY A CA 1
ATOM 761 C C . GLY A 1 97 ? 22.949 -0.549 -27.681 1.00 82.12 97 GLY A C 1
ATOM 762 O O . GLY A 1 97 ? 23.618 -0.678 -28.699 1.00 82.12 97 GLY A O 1
ATOM 763 N N . ALA A 1 98 ? 23.508 -0.269 -26.503 1.00 83.31 98 ALA A N 1
ATOM 764 C CA . ALA A 1 98 ? 24.945 -0.109 -26.301 1.00 83.31 98 ALA A CA 1
ATOM 765 C C . ALA A 1 98 ? 25.699 -1.427 -26.534 1.00 83.31 98 ALA A C 1
ATOM 767 O O . ALA A 1 98 ? 26.733 -1.437 -27.197 1.00 83.31 98 ALA A O 1
ATOM 768 N N . PHE A 1 99 ? 25.156 -2.549 -26.053 1.00 83.81 99 PHE A N 1
ATOM 769 C CA . PHE A 1 99 ? 25.727 -3.873 -26.295 1.00 83.81 99 PHE A CA 1
ATOM 770 C C . PHE A 1 99 ? 25.740 -4.237 -27.787 1.00 83.81 99 PHE A C 1
ATOM 772 O O . PHE A 1 99 ? 26.728 -4.787 -28.271 1.00 83.81 99 PHE A O 1
ATOM 779 N N . MET A 1 100 ? 24.681 -3.892 -28.527 1.00 78.56 100 MET A N 1
ATOM 780 C CA . MET A 1 100 ? 24.596 -4.110 -29.977 1.00 78.56 100 MET A CA 1
ATOM 781 C C . MET A 1 100 ? 25.593 -3.256 -30.770 1.00 78.56 100 MET A C 1
ATOM 783 O O . MET A 1 100 ? 26.092 -3.728 -31.784 1.00 78.56 100 MET A O 1
ATOM 787 N N . ILE A 1 101 ? 25.914 -2.043 -30.301 1.00 80.00 101 ILE A N 1
ATOM 788 C CA . ILE A 1 101 ? 26.956 -1.190 -30.902 1.00 80.00 101 ILE A CA 1
ATOM 789 C C . ILE A 1 101 ? 28.350 -1.786 -30.672 1.00 80.00 101 ILE A C 1
ATOM 791 O O . ILE A 1 101 ? 29.167 -1.806 -31.581 1.00 80.00 101 ILE A O 1
ATOM 795 N N . ILE A 1 102 ? 28.629 -2.259 -29.454 1.00 82.50 102 ILE A N 1
ATOM 796 C CA . ILE A 1 102 ? 29.960 -2.759 -29.077 1.00 82.50 102 ILE A CA 1
ATOM 797 C C . ILE A 1 102 ? 30.247 -4.130 -29.693 1.00 82.50 102 ILE A C 1
ATOM 799 O O . ILE A 1 102 ? 31.387 -4.420 -30.041 1.00 82.50 102 ILE A O 1
ATOM 803 N N . SER A 1 103 ? 29.233 -4.989 -29.797 1.00 75.25 103 SER A N 1
ATOM 804 C CA . SER A 1 103 ? 29.449 -6.392 -30.162 1.00 75.25 103 SER A CA 1
ATOM 805 C C . SER A 1 103 ? 29.599 -6.628 -31.667 1.00 75.25 103 SER A C 1
ATOM 807 O O . SER A 1 103 ? 29.859 -7.766 -32.033 1.00 75.25 103 SER A O 1
ATOM 809 N N . ASP A 1 104 ? 29.396 -5.614 -32.522 1.00 62.84 104 ASP A N 1
ATOM 810 C CA . ASP A 1 104 ? 29.540 -5.626 -34.000 1.00 62.84 104 ASP A CA 1
ATOM 811 C C . ASP A 1 104 ? 28.901 -6.839 -34.735 1.00 62.84 104 ASP A C 1
ATOM 813 O O . ASP A 1 104 ? 29.166 -7.119 -35.900 1.00 62.84 104 ASP A O 1
ATOM 817 N N . SER A 1 105 ? 28.035 -7.594 -34.046 1.00 55.34 105 SER A N 1
ATOM 818 C CA . SER A 1 105 ? 27.704 -8.989 -34.381 1.00 55.34 105 SER A CA 1
ATOM 819 C C . SER A 1 105 ? 26.407 -9.145 -35.178 1.00 55.34 105 SER A C 1
ATOM 821 O O . SER A 1 105 ? 26.041 -10.265 -35.536 1.00 55.34 105 SER A O 1
ATOM 823 N N . LEU A 1 106 ? 25.679 -8.064 -35.452 1.00 52.19 106 LEU A N 1
ATOM 824 C CA . LEU A 1 106 ? 24.447 -8.117 -36.234 1.00 52.19 106 LEU A CA 1
ATOM 825 C C . LEU A 1 106 ? 24.617 -7.216 -37.456 1.00 52.19 106 LEU A C 1
ATOM 827 O O . LEU A 1 106 ? 25.001 -6.065 -37.310 1.00 52.19 106 LEU A O 1
ATOM 831 N N . HIS A 1 107 ? 24.296 -7.734 -38.641 1.00 53.22 107 HIS A N 1
ATOM 832 C CA . HIS A 1 107 ? 24.424 -7.136 -39.984 1.00 53.22 107 HIS A CA 1
ATOM 833 C C . HIS A 1 107 ? 23.796 -5.730 -40.207 1.00 53.22 107 HIS A C 1
ATOM 835 O O . HIS A 1 107 ? 23.715 -5.264 -41.342 1.00 53.22 107 HIS A O 1
ATOM 841 N N . TYR A 1 108 ? 23.343 -5.050 -39.154 1.00 55.72 108 TYR A N 1
ATOM 842 C CA . TYR A 1 108 ? 22.862 -3.674 -39.145 1.00 55.72 108 TYR A CA 1
ATOM 843 C C . TYR A 1 108 ? 23.800 -2.824 -38.284 1.00 55.72 108 TYR A C 1
ATOM 845 O O . TYR A 1 108 ? 23.841 -2.988 -37.066 1.00 55.72 108 TYR A O 1
ATOM 853 N N . THR A 1 109 ? 24.509 -1.879 -38.903 1.00 60.44 109 THR A N 1
ATOM 854 C CA . THR A 1 109 ? 25.338 -0.877 -38.219 1.00 60.44 109 THR A CA 1
ATOM 855 C C . THR A 1 109 ? 24.452 0.073 -37.414 1.00 60.44 109 THR A C 1
ATOM 857 O O . THR A 1 109 ? 24.058 1.161 -37.846 1.00 60.44 109 THR A O 1
ATOM 860 N N . MET A 1 110 ? 24.073 -0.361 -36.215 1.00 65.12 110 MET A N 1
ATOM 861 C CA . MET A 1 110 ? 23.288 0.442 -35.293 1.00 65.12 110 MET A CA 1
ATOM 862 C C . MET A 1 110 ? 24.119 1.669 -34.906 1.00 65.12 110 MET A C 1
ATOM 864 O O . MET A 1 110 ? 25.105 1.577 -34.188 1.00 65.12 110 MET A O 1
ATOM 868 N N . THR A 1 111 ? 23.759 2.833 -35.444 1.00 79.00 111 THR A N 1
ATOM 869 C CA . THR A 1 111 ? 24.496 4.080 -35.203 1.00 79.00 111 THR A CA 1
ATOM 870 C C . THR A 1 111 ? 24.003 4.740 -33.914 1.00 79.00 111 THR A C 1
ATOM 872 O O . THR A 1 111 ? 22.820 4.658 -33.578 1.00 79.00 111 THR A O 1
ATOM 875 N N . ILE A 1 112 ? 24.878 5.475 -33.221 1.00 79.12 112 ILE A N 1
ATOM 876 C CA . ILE A 1 112 ? 24.547 6.223 -31.992 1.00 79.12 112 ILE A CA 1
ATOM 877 C C . ILE A 1 112 ? 23.298 7.113 -32.182 1.00 79.12 112 ILE A C 1
ATOM 879 O O . ILE A 1 112 ? 22.447 7.187 -31.298 1.00 79.12 112 ILE A O 1
ATOM 883 N N . GLY A 1 113 ? 23.119 7.725 -33.360 1.00 80.75 113 GLY A N 1
ATOM 884 C CA . GLY A 1 113 ? 21.941 8.547 -33.674 1.00 80.75 113 GLY A CA 1
ATOM 885 C C . GLY A 1 113 ? 20.609 7.779 -33.709 1.00 80.75 113 GLY A C 1
ATOM 886 O O . GLY A 1 113 ? 19.579 8.305 -33.277 1.00 80.75 113 GLY A O 1
ATOM 887 N N . LEU A 1 114 ? 20.618 6.517 -34.153 1.00 80.81 114 LEU A N 1
ATOM 888 C CA . LEU A 1 114 ? 19.438 5.644 -34.117 1.00 80.81 114 LEU A CA 1
ATOM 889 C C . LEU A 1 114 ? 19.073 5.282 -32.676 1.00 80.81 114 LEU A C 1
ATOM 891 O O . LEU A 1 114 ? 17.900 5.318 -32.310 1.00 80.81 114 LEU A O 1
ATOM 895 N N . LEU A 1 115 ? 20.076 5.016 -31.837 1.00 81.25 115 LEU A N 1
ATOM 896 C CA . LEU A 1 115 ? 19.883 4.739 -30.416 1.00 81.25 115 LEU A CA 1
ATOM 897 C C . LEU A 1 115 ? 19.259 5.936 -29.680 1.00 81.25 115 LEU A C 1
ATOM 899 O O . LEU A 1 115 ? 18.263 5.773 -28.975 1.00 81.25 115 LEU A O 1
ATOM 903 N N . VAL A 1 116 ? 19.775 7.148 -29.901 1.00 82.62 116 VAL A N 1
ATOM 904 C CA . VAL A 1 116 ? 19.211 8.380 -29.316 1.00 82.62 116 VAL A CA 1
ATOM 905 C C . VAL A 1 116 ? 17.769 8.607 -29.782 1.00 82.62 116 VAL A C 1
ATOM 907 O O . VAL A 1 116 ? 16.905 8.957 -28.975 1.00 82.62 116 VAL A O 1
ATOM 910 N N . SER A 1 117 ? 17.477 8.343 -31.057 1.00 84.69 117 SER A N 1
ATOM 911 C CA . SER A 1 117 ? 16.121 8.466 -31.605 1.00 84.69 117 SER A CA 1
ATOM 912 C C . SER A 1 117 ? 15.148 7.478 -30.954 1.00 84.69 117 SER A C 1
ATOM 914 O O . SER A 1 117 ? 14.064 7.873 -30.520 1.00 84.69 117 SER A O 1
ATOM 916 N N . ILE A 1 118 ? 15.544 6.209 -30.807 1.00 82.00 118 ILE A N 1
ATOM 917 C CA . ILE A 1 118 ? 14.738 5.165 -30.155 1.00 82.00 118 ILE A CA 1
ATOM 918 C C . ILE A 1 118 ? 14.446 5.531 -28.696 1.00 82.00 118 ILE A C 1
ATOM 920 O O . ILE A 1 118 ? 13.303 5.409 -28.250 1.00 82.00 118 ILE A O 1
ATOM 924 N N . LEU A 1 119 ? 15.438 6.032 -27.956 1.00 82.25 119 LEU A N 1
ATOM 925 C CA . LEU A 1 119 ? 15.253 6.473 -26.570 1.00 82.25 119 LEU A CA 1
ATOM 926 C C . LEU A 1 119 ? 14.310 7.680 -26.475 1.00 82.25 119 LEU A C 1
ATOM 928 O O . LEU A 1 119 ? 13.424 7.705 -25.617 1.00 82.25 119 LEU A O 1
ATOM 932 N N . GLY A 1 120 ? 14.440 8.645 -27.389 1.00 81.25 120 GLY A N 1
ATOM 933 C CA . GLY A 1 120 ? 13.566 9.817 -27.459 1.00 81.25 120 GLY A CA 1
ATOM 934 C C . GLY A 1 120 ? 12.102 9.457 -27.726 1.00 81.25 120 GLY A C 1
ATOM 935 O O . GLY A 1 120 ? 11.204 9.944 -27.031 1.00 81.25 120 GLY A O 1
ATOM 936 N N . PHE A 1 121 ? 11.848 8.560 -28.684 1.00 80.06 121 PHE A N 1
ATOM 937 C CA . PHE A 1 121 ? 10.497 8.062 -28.961 1.00 80.06 121 PHE A CA 1
ATOM 938 C C . PHE A 1 121 ? 9.938 7.233 -27.804 1.00 80.06 121 PHE A C 1
ATOM 940 O O . PHE A 1 121 ? 8.776 7.401 -27.434 1.00 80.06 121 PHE A O 1
ATOM 947 N N . THR A 1 122 ? 10.771 6.394 -27.188 1.00 75.88 122 THR A N 1
ATOM 948 C CA . THR A 1 122 ? 10.384 5.554 -26.050 1.00 75.88 122 THR A CA 1
ATOM 949 C C . THR A 1 122 ? 9.943 6.407 -24.861 1.00 75.88 122 THR A C 1
ATOM 951 O O . THR A 1 122 ? 8.866 6.179 -24.313 1.00 75.88 122 THR A O 1
ATOM 954 N N . SER A 1 123 ? 10.703 7.449 -24.515 1.00 72.31 123 SER A N 1
ATOM 955 C CA . SER A 1 123 ? 10.369 8.362 -23.414 1.00 72.31 123 SER A CA 1
ATOM 956 C C . SER A 1 123 ? 9.041 9.102 -23.641 1.00 72.31 123 SER A C 1
ATOM 958 O O . SER A 1 123 ? 8.166 9.095 -22.770 1.00 72.31 123 SER A O 1
ATOM 960 N N . LYS A 1 124 ? 8.824 9.660 -24.843 1.00 77.94 124 LYS A N 1
ATOM 961 C CA . LYS A 1 124 ? 7.556 10.328 -25.201 1.00 77.94 124 LYS A CA 1
ATOM 962 C C . LYS A 1 124 ? 6.363 9.370 -25.175 1.00 77.94 124 LYS A C 1
ATOM 964 O O . LYS A 1 124 ? 5.294 9.720 -24.677 1.00 77.94 124 LYS A O 1
ATOM 969 N N . PHE A 1 125 ? 6.545 8.153 -25.678 1.00 74.31 125 PHE A N 1
ATOM 970 C CA . PHE A 1 125 ? 5.503 7.132 -25.678 1.00 74.31 125 PHE A CA 1
ATOM 971 C C . PHE A 1 125 ? 5.130 6.691 -24.252 1.00 74.31 125 PHE A C 1
ATOM 973 O O . PHE A 1 125 ? 3.946 6.617 -23.914 1.00 74.31 125 PHE A O 1
ATOM 980 N N . TYR A 1 126 ? 6.123 6.482 -23.381 1.00 72.19 126 TYR A N 1
ATOM 981 C CA . TYR A 1 126 ? 5.895 6.140 -21.975 1.00 72.19 126 TYR A CA 1
ATOM 982 C C . TYR A 1 126 ? 5.214 7.261 -21.189 1.00 72.19 126 TYR A C 1
ATOM 984 O O . TYR A 1 126 ? 4.324 6.970 -20.389 1.00 72.19 126 TYR A O 1
ATOM 992 N N . GLY A 1 127 ? 5.577 8.524 -21.434 1.00 71.44 127 GLY A N 1
ATOM 993 C CA . GLY A 1 127 ? 4.921 9.675 -20.806 1.00 71.44 127 GLY A CA 1
ATOM 994 C C . GLY A 1 127 ? 3.410 9.701 -21.062 1.00 71.44 127 GLY A C 1
ATOM 995 O O . GLY A 1 127 ? 2.620 9.853 -20.128 1.00 71.44 127 GLY A O 1
ATOM 996 N N . ASN A 1 128 ? 2.996 9.440 -22.305 1.00 74.69 128 ASN A N 1
ATOM 997 C CA . ASN A 1 128 ? 1.580 9.398 -22.682 1.00 74.69 128 ASN A CA 1
ATOM 998 C C . ASN A 1 128 ? 0.831 8.220 -22.039 1.00 74.69 128 ASN A C 1
ATOM 1000 O O . ASN A 1 128 ? -0.276 8.395 -21.525 1.00 74.69 128 ASN A O 1
ATOM 1004 N N . ILE A 1 129 ? 1.437 7.029 -22.003 1.00 70.38 129 ILE A N 1
ATOM 1005 C CA . ILE A 1 129 ? 0.838 5.856 -21.341 1.00 70.38 129 ILE A CA 1
ATOM 1006 C C . ILE A 1 129 ? 0.680 6.097 -19.842 1.00 70.38 129 ILE A C 1
ATOM 1008 O O . ILE A 1 129 ? -0.349 5.745 -19.260 1.00 70.38 129 ILE A O 1
ATOM 1012 N N . ASN A 1 130 ? 1.678 6.712 -19.211 1.00 67.88 130 ASN A N 1
ATOM 1013 C CA . ASN A 1 130 ? 1.632 6.972 -17.785 1.00 67.88 130 ASN A CA 1
ATOM 1014 C C . ASN A 1 130 ? 0.539 7.985 -17.411 1.00 67.88 130 ASN A C 1
ATOM 1016 O O . ASN A 1 130 ? -0.168 7.810 -16.416 1.00 67.88 130 ASN A O 1
ATOM 1020 N N . SER A 1 131 ? 0.338 8.999 -18.256 1.00 70.00 131 SER A N 1
ATOM 1021 C CA . SER A 1 131 ? -0.774 9.944 -18.123 1.00 70.00 131 SER A CA 1
ATOM 1022 C C . SER A 1 131 ? -2.122 9.210 -18.136 1.00 70.00 131 SER A C 1
ATOM 1024 O O . SER A 1 131 ? -2.880 9.285 -17.170 1.00 70.00 131 SER A O 1
ATOM 1026 N N . ILE A 1 132 ? -2.364 8.352 -19.133 1.00 70.81 132 ILE A N 1
ATOM 1027 C CA . ILE A 1 132 ? -3.594 7.544 -19.225 1.00 70.81 132 ILE A CA 1
ATOM 1028 C C . ILE A 1 132 ? -3.766 6.624 -18.000 1.00 70.81 132 ILE A C 1
ATOM 1030 O O . ILE A 1 132 ? -4.879 6.446 -17.492 1.00 70.81 132 ILE A O 1
ATOM 1034 N N . MET A 1 133 ? -2.681 6.027 -17.503 1.00 63.75 133 MET A N 1
ATOM 1035 C CA . MET A 1 133 ? -2.718 5.115 -16.358 1.00 63.75 133 MET A CA 1
ATOM 1036 C C . MET A 1 133 ? -3.058 5.839 -15.050 1.00 63.75 133 MET A C 1
ATOM 1038 O O . MET A 1 133 ? -3.934 5.393 -14.304 1.00 63.75 133 MET A O 1
ATOM 1042 N N . SER A 1 134 ? -2.403 6.969 -14.788 1.00 65.44 134 SER A N 1
ATOM 1043 C CA . SER A 1 134 ? -2.652 7.788 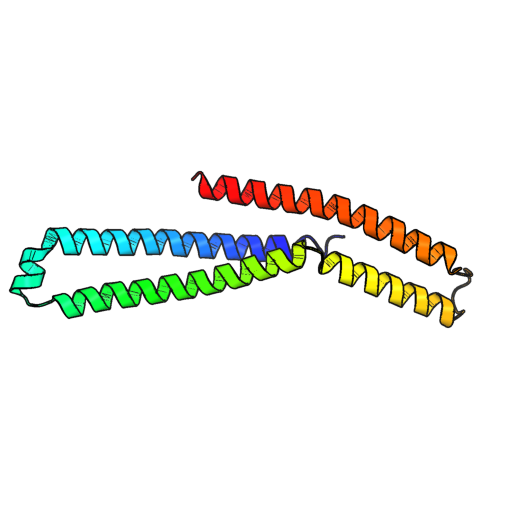-13.599 1.00 65.44 134 SER A CA 1
ATOM 1044 C C . SER A 1 134 ? -4.078 8.351 -13.587 1.00 65.44 134 SER A C 1
ATOM 1046 O O . SER A 1 134 ? -4.743 8.302 -12.551 1.00 65.44 134 SER A O 1
ATOM 1048 N N . THR A 1 135 ? -4.624 8.753 -14.742 1.00 68.75 135 THR A N 1
ATOM 1049 C CA . THR A 1 135 ? -6.039 9.139 -14.867 1.00 68.75 135 THR A CA 1
ATOM 1050 C C . THR A 1 135 ? -6.979 7.980 -14.520 1.00 68.75 135 THR A C 1
ATOM 1052 O O . THR A 1 135 ? -7.907 8.153 -13.731 1.00 68.75 135 THR A O 1
ATOM 1055 N N . ASN A 1 136 ? -6.732 6.772 -15.039 1.00 65.44 136 ASN A N 1
ATOM 1056 C CA . ASN A 1 136 ? -7.568 5.602 -14.746 1.00 65.44 136 ASN A CA 1
ATOM 1057 C C . ASN A 1 136 ? -7.520 5.173 -13.270 1.00 65.44 136 ASN A C 1
ATOM 1059 O O . ASN A 1 136 ? -8.541 4.769 -12.706 1.00 65.44 136 ASN A O 1
ATOM 1063 N N . LEU A 1 137 ? -6.350 5.259 -12.633 1.00 62.59 137 LEU A N 1
ATOM 1064 C CA . LEU A 1 137 ? -6.196 4.979 -11.204 1.00 62.59 137 LEU A CA 1
ATOM 1065 C C . LEU A 1 137 ? -6.946 6.008 -10.352 1.00 62.59 137 LEU A C 1
ATOM 1067 O O . LEU A 1 137 ? -7.695 5.616 -9.457 1.00 62.59 137 LEU A O 1
ATOM 1071 N N . ASN A 1 138 ? -6.830 7.296 -10.679 1.00 60.88 138 ASN A N 1
ATOM 1072 C CA . ASN A 1 138 ? -7.544 8.367 -9.982 1.00 60.88 138 ASN A CA 1
ATOM 1073 C C . ASN A 1 138 ? -9.069 8.237 -10.119 1.00 60.88 138 ASN A C 1
ATOM 1075 O O . ASN A 1 138 ? -9.793 8.404 -9.139 1.00 60.88 138 ASN A O 1
ATOM 1079 N N . LEU A 1 139 ? -9.570 7.858 -11.300 1.00 61.50 139 LEU A N 1
ATOM 1080 C CA . LEU A 1 139 ? -10.999 7.603 -11.514 1.00 61.50 139 LEU A CA 1
ATOM 1081 C C . LEU A 1 139 ? -11.510 6.398 -10.711 1.00 61.50 139 LEU A C 1
ATOM 1083 O O . LEU A 1 139 ? -12.633 6.426 -10.206 1.00 61.50 139 LEU A O 1
ATOM 1087 N N . LYS A 1 140 ? -10.700 5.341 -10.562 1.00 59.78 140 LYS A N 1
ATOM 1088 C CA . LYS A 1 140 ? -11.053 4.187 -9.721 1.00 59.78 140 LYS A CA 1
ATOM 1089 C C . LYS A 1 140 ? -11.052 4.527 -8.235 1.00 59.78 140 LYS A C 1
ATOM 1091 O O . LYS A 1 140 ? -11.982 4.106 -7.557 1.00 59.78 140 LYS A O 1
ATOM 1096 N N . LYS A 1 141 ? -10.070 5.295 -7.750 1.00 56.41 141 LYS A N 1
ATOM 1097 C CA . LYS A 1 141 ? -10.040 5.774 -6.357 1.00 56.41 141 LYS A CA 1
ATOM 1098 C C . LYS A 1 141 ? -11.283 6.624 -6.047 1.00 56.41 141 LYS A C 1
ATOM 1100 O O . LYS A 1 141 ? -12.024 6.284 -5.133 1.00 56.41 141 LYS A O 1
ATOM 1105 N N . LYS A 1 142 ? -11.624 7.593 -6.912 1.00 52.28 142 LYS A N 1
ATOM 1106 C CA . LYS A 1 142 ? -12.846 8.420 -6.778 1.00 52.28 142 LYS A CA 1
ATOM 1107 C C . LYS A 1 142 ? -14.146 7.611 -6.695 1.00 52.28 142 LYS A C 1
ATOM 1109 O O . LYS A 1 142 ? -15.045 7.973 -5.947 1.00 52.28 142 LYS A O 1
ATOM 1114 N N . LYS A 1 143 ? -14.267 6.523 -7.463 1.00 48.91 143 LYS A N 1
ATOM 1115 C CA . LYS A 1 143 ? -15.463 5.660 -7.438 1.00 48.91 143 LYS A CA 1
ATOM 1116 C C . LYS A 1 143 ? -15.583 4.804 -6.176 1.00 48.91 143 LYS A C 1
ATOM 1118 O O . LYS A 1 143 ? -16.687 4.362 -5.880 1.00 48.91 143 LYS A O 1
ATOM 1123 N N . VAL A 1 144 ? -14.476 4.531 -5.488 1.00 51.94 144 VAL A N 1
ATOM 1124 C CA . VAL A 1 144 ? -14.477 3.793 -4.217 1.00 51.94 144 VAL A CA 1
ATOM 1125 C C . VAL A 1 144 ? -14.796 4.729 -3.051 1.00 51.94 144 VAL A C 1
ATOM 1127 O O . VAL A 1 144 ? -15.536 4.314 -2.175 1.00 51.94 144 VAL A O 1
ATOM 1130 N N . ASP A 1 145 ? -14.336 5.985 -3.078 1.00 42.19 145 ASP A N 1
ATOM 1131 C CA . ASP A 1 145 ? -14.655 6.977 -2.032 1.00 42.19 145 ASP A CA 1
ATOM 1132 C C . ASP A 1 145 ? -16.106 7.496 -2.084 1.00 42.19 145 ASP A C 1
ATOM 1134 O O . ASP A 1 145 ? -16.626 7.975 -1.083 1.00 42.19 145 ASP A O 1
ATOM 1138 N N . CYS A 1 146 ? -16.777 7.423 -3.241 1.00 40.78 146 CYS A N 1
ATOM 1139 C CA . CYS A 1 146 ? -18.184 7.835 -3.393 1.00 40.78 146 CYS A CA 1
ATOM 1140 C C . CYS A 1 146 ? -19.206 6.729 -3.056 1.00 40.78 146 CYS A C 1
ATOM 1142 O O . CYS A 1 146 ? -20.384 6.886 -3.383 1.00 40.78 146 CYS A O 1
ATOM 1144 N N . LYS A 1 147 ? -18.781 5.601 -2.479 1.00 38.12 147 LYS A N 1
ATOM 1145 C CA . LYS A 1 147 ? -19.647 4.463 -2.147 1.00 38.12 147 LYS A CA 1
ATOM 1146 C C . LYS A 1 147 ? -19.524 4.090 -0.680 1.00 38.12 147 LYS A C 1
ATOM 1148 O O . LYS A 1 147 ? -20.579 3.763 -0.099 1.00 38.12 147 LYS A O 1
#